Protein AF-A0A767S3N9-F1 (afdb_monomer)

Organism: Salmonella typhimurium (NCBI:txid90371)

Foldseek 3Di:
DDPDDDDQDDDAPDDDPDPDGDPVVVVCPVVSVVVVQVVCVVVVDHDDDPDDPPD

Secondary structure (DSSP, 8-state):
--S---------S--SS-SS--HHHHTTHHHHHHHHHHHHHTTT-----------

InterPro domains:
  IPR023430 Peptidase HybD-like domain superfamily [G3DSA:3.40.50.1450] (1-53)
  IPR023430 Peptidase HybD-like domain superfamily [SSF53163] (2-50)

Nearest PDB structures (foldseek):
  8psn-assembly1_B  TM=4.187E-01  e=7.708E+00  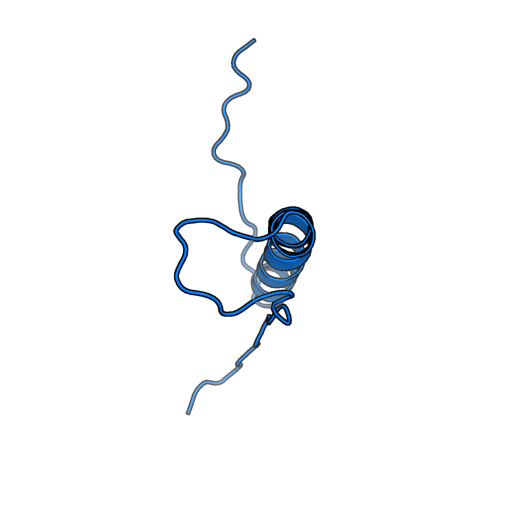Tilapia lake virus

Mean predicted aligned error: 4.96 Å

Sequence (55 aa):
FPKKLTLVGVIPQSLEPHIGLTPTVEAMIEPALEQVLAALRESGVEAIPKETAHV

Structure (mmCIF, N/CA/C/O backbone):
data_AF-A0A767S3N9-F1
#
_entry.id   AF-A0A767S3N9-F1
#
loop_
_atom_site.group_PDB
_atom_site.id
_atom_site.type_symbol
_atom_site.label_atom_id
_atom_site.label_alt_id
_atom_site.label_comp_id
_atom_site.label_asym_id
_atom_site.label_entity_id
_atom_site.label_seq_id
_atom_site.pdbx_PDB_ins_code
_atom_site.Cartn_x
_atom_site.Cartn_y
_atom_site.Cartn_z
_atom_site.occupancy
_atom_site.B_iso_or_equiv
_atom_site.auth_seq_id
_atom_site.auth_comp_id
_atom_site.auth_asym_id
_atom_site.auth_atom_id
_atom_site.pdbx_PDB_model_num
ATOM 1 N N . PHE A 1 1 ? -7.565 -15.596 12.211 1.00 84.69 1 PHE A N 1
ATOM 2 C CA . PHE A 1 1 ? -7.687 -14.908 10.908 1.00 84.69 1 PHE A CA 1
ATOM 3 C C . PHE A 1 1 ? -7.810 -13.404 11.161 1.00 84.69 1 PHE A C 1
ATOM 5 O O . PHE A 1 1 ? -8.382 -13.070 12.200 1.00 84.69 1 PHE A O 1
ATOM 12 N N . PRO A 1 2 ? -7.252 -12.505 10.325 1.00 92.56 2 PRO A N 1
ATOM 13 C CA . PRO A 1 2 ? -7.367 -11.059 10.539 1.00 92.56 2 PRO A CA 1
ATOM 14 C C . PRO A 1 2 ? -8.828 -10.593 10.514 1.00 92.56 2 PRO A C 1
ATOM 16 O O . PRO A 1 2 ? -9.627 -11.095 9.729 1.00 92.56 2 PRO A O 1
ATOM 19 N N . LYS A 1 3 ? -9.165 -9.616 11.369 1.00 92.56 3 LYS A N 1
ATOM 20 C CA . LYS A 1 3 ? -10.512 -9.017 11.420 1.00 92.56 3 LYS A CA 1
ATOM 21 C C . LYS A 1 3 ? -10.827 -8.161 10.184 1.00 92.56 3 LYS A C 1
ATOM 23 O O . LYS A 1 3 ? -11.988 -8.051 9.814 1.00 92.56 3 LYS A O 1
ATOM 28 N N . LYS A 1 4 ? -9.804 -7.569 9.561 1.00 92.81 4 LYS A N 1
ATOM 29 C CA . LYS A 1 4 ? -9.869 -6.808 8.305 1.00 92.81 4 LYS A CA 1
ATOM 30 C C . LYS A 1 4 ? -8.539 -6.990 7.568 1.00 92.81 4 LYS A C 1
ATOM 32 O O . LYS A 1 4 ? -7.491 -6.964 8.210 1.00 92.81 4 LYS A O 1
ATOM 37 N N . LEU A 1 5 ? -8.589 -7.216 6.258 1.00 95.69 5 LEU A N 1
ATOM 38 C CA . LEU A 1 5 ? -7.423 -7.370 5.384 1.00 95.69 5 LEU A CA 1
ATOM 39 C C . LEU A 1 5 ? -7.681 -6.576 4.102 1.00 95.69 5 LEU A C 1
ATOM 41 O O . LEU A 1 5 ? -8.691 -6.811 3.443 1.00 95.69 5 LEU A O 1
ATOM 45 N N . THR A 1 6 ? -6.764 -5.676 3.754 1.00 96.12 6 THR A N 1
ATOM 46 C CA . THR A 1 6 ? -6.813 -4.885 2.518 1.00 96.12 6 THR A CA 1
ATOM 47 C C . THR A 1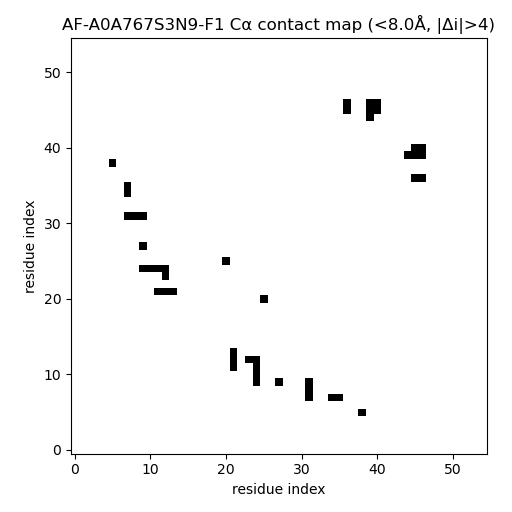 6 ? -5.549 -5.162 1.712 1.00 96.12 6 THR A C 1
ATOM 49 O O . THR A 1 6 ? -4.449 -5.087 2.257 1.00 96.12 6 THR A O 1
ATOM 52 N N . LEU A 1 7 ? -5.704 -5.491 0.428 1.00 97.38 7 LEU A N 1
ATOM 53 C CA . LEU A 1 7 ? -4.605 -5.675 -0.519 1.00 97.38 7 LEU A CA 1
ATOM 54 C C . LEU A 1 7 ? -4.600 -4.502 -1.500 1.00 97.38 7 LEU A C 1
ATOM 56 O O . LEU A 1 7 ? -5.582 -4.301 -2.209 1.00 97.38 7 LEU A O 1
ATOM 60 N N . VAL A 1 8 ? -3.484 -3.777 -1.565 1.00 96.88 8 VAL A N 1
ATOM 61 C CA . VAL A 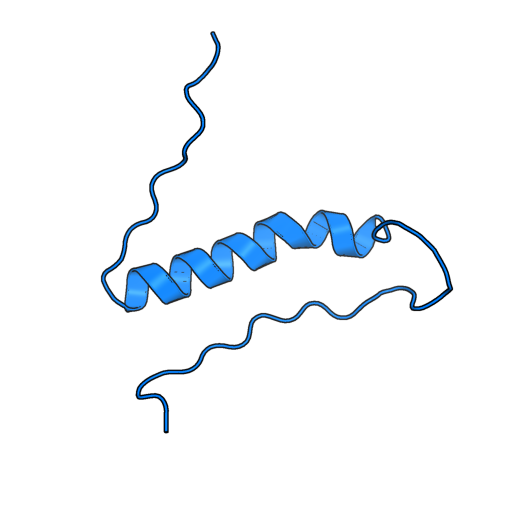1 8 ? -3.222 -2.763 -2.594 1.00 96.88 8 VAL A CA 1
ATOM 62 C C . VAL A 1 8 ? -2.096 -3.296 -3.471 1.00 96.88 8 VAL A C 1
ATOM 64 O O . VAL A 1 8 ? -0.985 -3.510 -2.992 1.00 96.88 8 VAL A O 1
ATOM 67 N N . GLY A 1 9 ? -2.399 -3.577 -4.736 1.00 96.62 9 GLY A N 1
ATOM 68 C CA . GLY A 1 9 ? -1.448 -4.140 -5.692 1.00 96.62 9 GLY A CA 1
ATOM 69 C C . GLY A 1 9 ? -1.395 -3.318 -6.974 1.00 96.62 9 GLY A C 1
ATOM 70 O O . GLY A 1 9 ? -2.422 -2.830 -7.440 1.00 96.62 9 GLY A O 1
ATOM 71 N N . VAL A 1 10 ? -0.201 -3.198 -7.553 1.00 97.06 10 VAL A N 1
ATOM 72 C CA . VAL A 1 10 ? 0.037 -2.567 -8.857 1.00 97.06 10 VAL A CA 1
ATOM 73 C C . VAL A 1 10 ? 0.592 -3.631 -9.798 1.00 97.06 10 VAL A C 1
ATOM 75 O O . VAL A 1 10 ? 1.534 -4.341 -9.447 1.00 97.06 10 VAL A O 1
ATOM 78 N N . ILE A 1 11 ? -0.005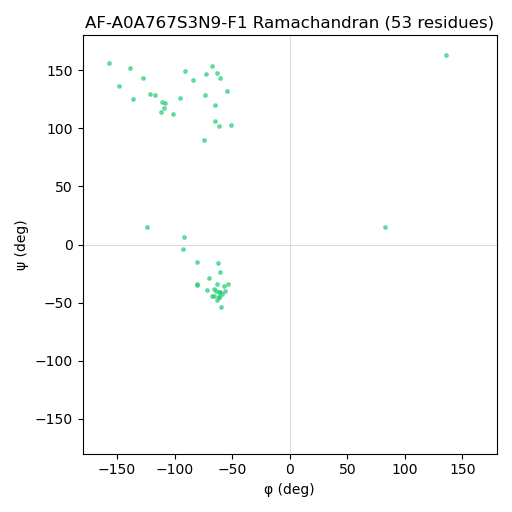 -3.769 -10.982 1.00 96.88 11 ILE A N 1
ATOM 79 C CA . ILE A 1 11 ? 0.460 -4.731 -11.988 1.00 96.88 11 ILE A CA 1
ATOM 80 C C . ILE A 1 11 ? 1.757 -4.194 -12.614 1.00 96.88 11 ILE A C 1
ATOM 82 O O . ILE A 1 11 ? 1.781 -3.041 -13.050 1.00 96.88 11 ILE A O 1
ATOM 86 N N . PRO A 1 12 ? 2.832 -4.998 -12.673 1.00 96.06 12 PRO A N 1
ATOM 87 C CA . PRO A 1 12 ? 4.100 -4.553 -13.232 1.00 96.06 12 PRO A CA 1
ATOM 88 C C . PRO A 1 12 ? 4.041 -4.440 -14.759 1.00 96.06 12 PRO A C 1
ATOM 90 O O . PRO A 1 12 ? 3.394 -5.245 -15.428 1.00 96.06 12 PRO A O 1
ATOM 93 N N . GLN A 1 13 ? 4.780 -3.475 -15.314 1.00 97.50 13 GLN A N 1
ATOM 94 C CA . GLN A 1 13 ? 4.988 -3.365 -16.762 1.00 97.50 13 GLN A CA 1
ATOM 95 C C . GLN A 1 13 ? 6.087 -4.320 -17.265 1.00 97.50 13 GLN A C 1
ATOM 97 O O . GLN A 1 13 ? 5.988 -4.834 -18.375 1.00 97.50 13 GLN A O 1
ATOM 102 N N . SER A 1 14 ? 7.126 -4.561 -16.458 1.00 96.56 14 SER A N 1
ATOM 103 C CA . SER A 1 14 ? 8.225 -5.486 -16.759 1.00 96.56 14 SER A CA 1
ATOM 104 C C . SER A 1 14 ? 8.607 -6.296 -15.517 1.00 96.56 14 SER A C 1
ATOM 106 O O . SER A 1 14 ? 8.425 -5.837 -14.389 1.00 96.56 14 SER A O 1
ATOM 108 N N . LEU A 1 15 ? 9.131 -7.502 -15.747 1.00 96.56 15 LEU A N 1
ATOM 109 C CA . LEU A 1 15 ? 9.674 -8.425 -14.741 1.00 96.56 15 LEU A CA 1
ATOM 110 C C . LEU A 1 15 ? 11.126 -8.829 -15.059 1.00 96.56 15 LEU A C 1
ATOM 112 O O . LEU A 1 15 ? 11.626 -9.829 -14.544 1.00 96.56 15 LEU A O 1
ATOM 116 N N . GLU A 1 16 ? 11.787 -8.098 -15.955 1.00 97.88 16 GLU A N 1
ATOM 117 C CA . GLU A 1 16 ? 13.162 -8.386 -16.359 1.00 97.88 16 GLU A CA 1
ATOM 118 C C . GLU A 1 16 ? 14.166 -8.154 -15.214 1.00 97.88 16 GLU A C 1
ATOM 120 O O . GLU A 1 16 ? 13.921 -7.326 -14.333 1.00 97.88 16 GLU A O 1
ATOM 125 N N . PRO A 1 17 ? 15.325 -8.844 -15.218 1.00 97.00 17 PRO A N 1
ATOM 126 C CA . PRO A 1 17 ? 16.376 -8.608 -14.231 1.00 97.00 17 PRO A CA 1
ATOM 127 C C . PRO A 1 17 ? 16.918 -7.168 -14.296 1.00 97.00 17 PRO A C 1
ATOM 129 O O . PRO A 1 17 ? 17.727 -6.833 -15.160 1.00 97.00 17 PRO A O 1
ATOM 132 N N . HIS A 1 18 ? 16.487 -6.313 -13.367 1.00 95.94 18 HIS A N 1
ATOM 133 C CA . HIS A 1 18 ? 16.890 -4.909 -13.272 1.00 95.94 18 HIS A CA 1
ATOM 134 C C . HIS A 1 18 ? 16.692 -4.369 -11.843 1.00 95.94 18 HIS A C 1
ATOM 136 O O . HIS A 1 18 ? 15.873 -4.887 -11.086 1.00 95.94 18 HIS A O 1
ATOM 142 N N . ILE A 1 19 ? 17.437 -3.320 -11.470 1.00 96.00 19 ILE A N 1
ATOM 143 C CA . ILE A 1 19 ? 17.211 -2.565 -10.229 1.00 96.00 19 ILE A CA 1
ATOM 144 C C . ILE A 1 19 ? 16.474 -1.281 -10.583 1.00 96.00 19 ILE A C 1
ATOM 146 O O . ILE A 1 19 ? 17.061 -0.386 -11.182 1.00 96.00 19 ILE A O 1
ATOM 150 N N . GLY A 1 20 ? 15.223 -1.179 -10.151 1.00 95.81 20 GLY A N 1
ATOM 151 C CA . GLY A 1 20 ? 14.391 -0.003 -10.373 1.00 95.81 20 GLY A CA 1
ATOM 152 C C . GLY A 1 20 ? 12.987 -0.387 -10.813 1.00 95.81 20 GLY A C 1
ATOM 153 O O . GLY A 1 20 ? 12.735 -1.519 -11.229 1.00 95.81 20 GLY A O 1
ATOM 154 N N . LEU A 1 21 ? 12.067 0.566 -10.701 1.00 97.12 21 LEU A N 1
ATOM 155 C CA . LEU A 1 21 ? 10.720 0.431 -11.237 1.00 97.12 21 LEU A CA 1
ATOM 156 C C . LEU A 1 21 ? 10.685 0.982 -12.658 1.00 97.12 21 LEU A C 1
ATOM 158 O O . LEU A 1 21 ? 11.395 1.922 -13.004 1.00 97.12 21 LEU A O 1
ATOM 162 N N . THR A 1 22 ? 9.814 0.418 -13.487 1.00 97.56 22 THR A N 1
ATOM 163 C CA . THR A 1 22 ? 9.456 1.064 -14.752 1.00 97.56 22 THR A CA 1
ATOM 164 C C . THR A 1 22 ? 8.762 2.402 -14.467 1.00 97.56 22 THR A C 1
ATOM 166 O O . THR A 1 22 ? 7.979 2.438 -13.510 1.00 97.56 22 THR A O 1
ATOM 169 N N . PRO A 1 23 ? 8.905 3.437 -15.317 1.00 97.06 23 PRO A N 1
ATOM 170 C CA . PRO A 1 23 ? 8.269 4.742 -15.096 1.00 97.06 23 PRO A CA 1
ATOM 171 C C . PRO A 1 23 ? 6.755 4.657 -14.864 1.00 97.06 23 PRO A C 1
ATOM 173 O O . PRO A 1 23 ? 6.193 5.395 -14.060 1.00 97.06 23 PRO A O 1
ATOM 176 N N . THR A 1 24 ? 6.086 3.705 -15.525 1.00 95.62 24 THR A N 1
ATOM 177 C CA . THR A 1 24 ? 4.651 3.460 -15.344 1.00 95.62 24 THR A CA 1
ATOM 178 C C . THR A 1 24 ? 4.302 2.997 -13.929 1.00 95.62 24 THR A C 1
ATOM 180 O O . THR A 1 24 ? 3.295 3.431 -13.391 1.00 95.62 24 THR A O 1
ATOM 183 N N . VAL A 1 25 ? 5.115 2.134 -13.314 1.00 96.25 25 VAL A N 1
ATOM 184 C CA . VAL A 1 25 ? 4.885 1.635 -11.944 1.00 96.25 25 VAL A CA 1
ATOM 185 C C . VAL A 1 25 ? 5.357 2.648 -10.904 1.00 96.25 25 VAL A C 1
ATOM 187 O O . VAL A 1 25 ? 4.715 2.795 -9.870 1.00 96.25 25 VAL A O 1
ATOM 190 N N . GLU A 1 26 ? 6.435 3.379 -11.179 1.00 97.38 26 GLU A N 1
ATOM 191 C CA . GLU A 1 26 ? 6.907 4.460 -10.309 1.00 97.38 26 GLU A CA 1
ATOM 192 C C . GLU A 1 26 ? 5.836 5.547 -10.129 1.00 97.38 26 GLU A C 1
ATOM 194 O O . GLU A 1 26 ? 5.537 5.944 -9.005 1.00 97.38 26 GLU A O 1
ATOM 199 N N . ALA A 1 27 ? 5.147 5.927 -11.211 1.00 96.75 27 ALA A N 1
ATOM 200 C CA . ALA A 1 27 ? 4.014 6.854 -11.156 1.00 96.75 27 ALA A CA 1
ATOM 201 C C . ALA A 1 27 ? 2.817 6.339 -10.325 1.00 96.75 27 ALA A C 1
ATOM 203 O O . ALA A 1 27 ? 1.947 7.125 -9.951 1.00 96.75 27 ALA A O 1
ATOM 204 N N . MET A 1 28 ? 2.757 5.036 -10.025 1.00 97.44 28 MET A N 1
ATOM 205 C CA . MET A 1 28 ? 1.690 4.420 -9.228 1.00 97.44 28 MET A CA 1
ATOM 206 C C . MET A 1 28 ? 2.007 4.344 -7.731 1.00 97.44 28 MET A C 1
ATOM 208 O O . MET A 1 28 ? 1.131 3.934 -6.967 1.00 97.44 28 MET A O 1
ATOM 212 N N . ILE A 1 29 ? 3.206 4.749 -7.296 1.00 96.25 29 ILE A N 1
ATOM 213 C CA . ILE A 1 29 ? 3.590 4.728 -5.877 1.00 96.25 29 ILE A CA 1
ATOM 214 C C . ILE A 1 29 ? 2.650 5.609 -5.051 1.00 96.25 29 ILE A C 1
ATOM 216 O O . ILE A 1 29 ? 2.042 5.111 -4.105 1.00 96.25 29 ILE A O 1
ATOM 220 N N . GLU A 1 30 ? 2.481 6.879 -5.430 1.00 96.31 30 GLU A N 1
ATOM 221 C CA . GLU A 1 30 ? 1.624 7.811 -4.683 1.00 96.31 30 GLU A CA 1
ATOM 222 C C . GLU A 1 30 ? 0.146 7.376 -4.678 1.00 96.31 30 GLU A C 1
ATOM 224 O O . GLU A 1 30 ? -0.425 7.237 -3.594 1.00 96.31 30 GLU A O 1
ATOM 229 N N . PRO A 1 31 ? -0.474 7.007 -5.821 1.00 97.31 31 PRO A N 1
ATOM 230 C CA . PRO A 1 31 ? -1.833 6.458 -5.820 1.00 97.31 31 PRO A CA 1
ATOM 231 C C . PRO A 1 31 ? -2.010 5.201 -4.956 1.00 97.31 31 PRO A C 1
ATOM 233 O O . PRO A 1 31 ? -3.072 4.986 -4.366 1.0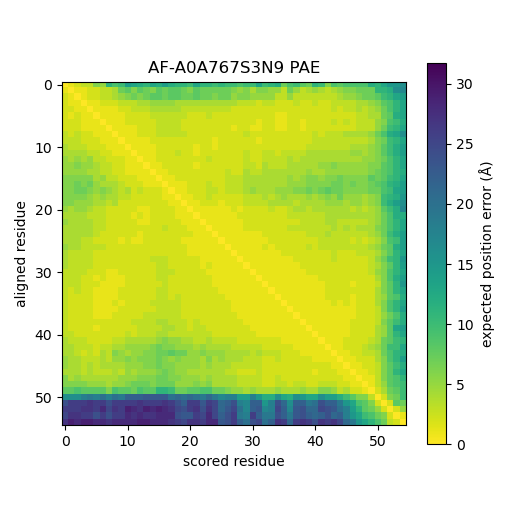0 97.31 31 PRO A O 1
ATOM 236 N N . ALA A 1 32 ? -1.001 4.327 -4.893 1.00 97.38 32 ALA A N 1
ATOM 237 C CA . ALA A 1 32 ? -1.050 3.144 -4.040 1.00 97.38 32 ALA A CA 1
ATOM 238 C C . ALA A 1 32 ? -0.923 3.519 -2.555 1.00 97.38 32 ALA A C 1
ATOM 240 O O . ALA A 1 32 ? -1.636 2.961 -1.716 1.00 97.38 32 ALA A O 1
ATOM 241 N N . LEU A 1 33 ? -0.064 4.488 -2.227 1.00 97.00 33 LEU A N 1
ATOM 242 C CA . LEU A 1 33 ? 0.087 5.010 -0.872 1.00 97.00 33 LEU A CA 1
ATOM 243 C C . LEU A 1 33 ? -1.218 5.643 -0.372 1.00 97.00 33 LEU A C 1
AT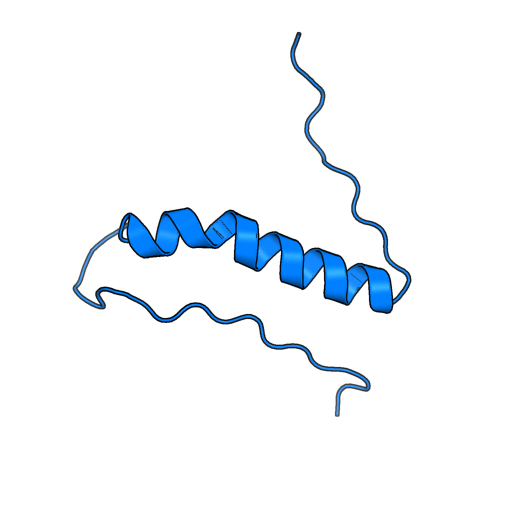OM 245 O O . LEU A 1 33 ? -1.660 5.326 0.733 1.00 97.00 33 LEU A O 1
ATOM 249 N N . GLU A 1 34 ? -1.885 6.454 -1.194 1.00 97.25 34 GLU A N 1
ATOM 250 C CA . GLU A 1 34 ? -3.182 7.058 -0.866 1.00 97.25 34 GLU A CA 1
ATOM 251 C C . GLU A 1 34 ? -4.245 6.010 -0.499 1.00 97.25 34 GLU A C 1
ATOM 253 O O . GLU A 1 34 ? -4.993 6.193 0.466 1.00 97.25 34 GLU A O 1
ATOM 258 N N . GLN A 1 35 ? -4.282 4.874 -1.203 1.00 97.75 35 GLN A N 1
ATOM 259 C CA . GLN A 1 35 ? -5.205 3.778 -0.885 1.00 97.75 35 GLN A CA 1
ATOM 260 C C . GLN A 1 35 ? -4.899 3.130 0.470 1.00 97.75 35 GLN A C 1
ATOM 262 O O . GLN A 1 35 ? -5.817 2.796 1.224 1.00 97.75 35 GLN A O 1
ATOM 267 N N . VAL A 1 36 ? -3.617 2.979 0.816 1.00 97.00 36 VAL A N 1
ATOM 268 C CA . VAL A 1 36 ? -3.212 2.477 2.138 1.00 97.00 36 VAL A CA 1
ATOM 269 C C . VAL A 1 36 ? -3.608 3.471 3.231 1.00 97.00 36 VAL A C 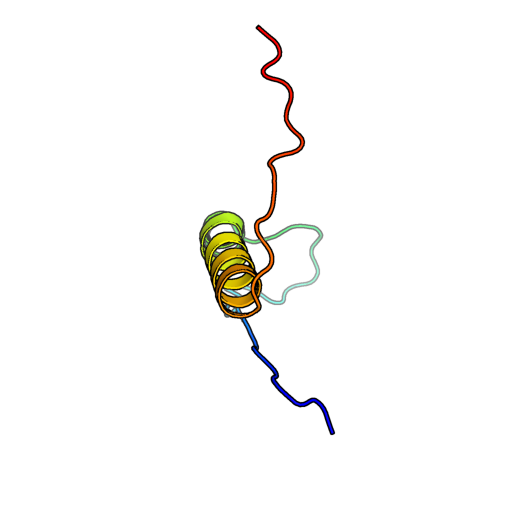1
ATOM 271 O O . VAL A 1 36 ? -4.175 3.067 4.248 1.00 97.00 36 VAL A O 1
ATOM 274 N N . LEU A 1 37 ? -3.376 4.769 3.014 1.00 97.31 37 LEU A N 1
ATOM 275 C CA . LEU A 1 37 ? -3.775 5.831 3.941 1.00 97.31 37 LEU A CA 1
ATOM 276 C C . LEU A 1 37 ? -5.293 5.864 4.152 1.00 97.31 37 LEU A C 1
ATOM 278 O O . LEU A 1 37 ? -5.756 5.995 5.286 1.00 97.31 37 LEU A O 1
ATOM 282 N N . ALA A 1 38 ? -6.076 5.673 3.090 1.00 97.12 38 ALA A N 1
ATOM 283 C CA . ALA A 1 38 ? -7.526 5.553 3.189 1.00 97.12 38 ALA A CA 1
ATOM 284 C C . ALA A 1 38 ? -7.945 4.337 4.037 1.00 97.12 38 ALA A C 1
ATOM 286 O O . ALA A 1 38 ? -8.767 4.475 4.944 1.00 97.12 38 ALA A O 1
ATOM 287 N N . ALA A 1 39 ? -7.331 3.168 3.822 1.00 96.44 39 ALA A N 1
ATOM 288 C CA . ALA A 1 39 ? -7.618 1.965 4.608 1.00 96.44 39 ALA A CA 1
ATOM 289 C C . ALA A 1 39 ? -7.253 2.117 6.102 1.00 96.44 39 ALA A C 1
ATOM 291 O O . ALA A 1 39 ? -7.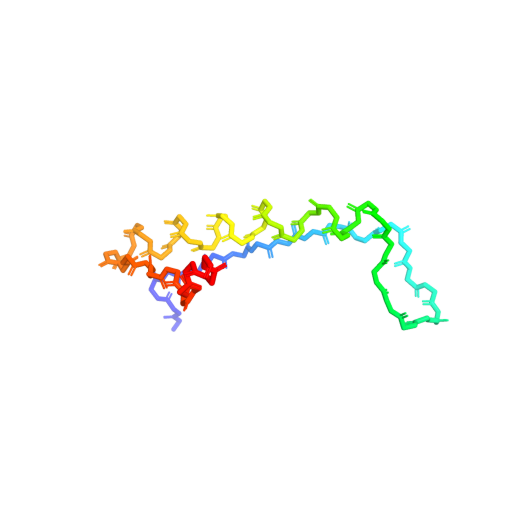942 1.577 6.980 1.00 96.44 39 ALA A O 1
ATOM 292 N N . LEU A 1 40 ? -6.188 2.869 6.401 1.00 96.00 40 LEU A N 1
ATOM 293 C CA . LEU A 1 40 ? -5.803 3.234 7.766 1.00 96.00 40 LEU A CA 1
ATOM 294 C C . LEU A 1 40 ? -6.822 4.188 8.401 1.00 96.00 40 LEU A C 1
ATOM 296 O O . LEU A 1 40 ? -7.262 3.936 9.526 1.00 96.00 40 LEU A O 1
ATOM 300 N N . ARG A 1 41 ? -7.277 5.206 7.660 1.00 96.56 41 ARG A N 1
ATOM 301 C CA . ARG A 1 41 ? -8.302 6.154 8.124 1.00 96.56 41 ARG A CA 1
ATOM 302 C C . ARG A 1 41 ? -9.626 5.464 8.432 1.00 96.56 41 ARG A C 1
ATOM 304 O O . ARG A 1 41 ? -10.224 5.729 9.471 1.00 96.56 41 ARG A O 1
ATOM 311 N N . GLU A 1 42 ? -10.048 4.511 7.603 1.00 95.38 42 GLU A N 1
ATOM 312 C CA . GLU A 1 42 ? -11.221 3.665 7.886 1.00 95.38 42 GLU A CA 1
ATOM 313 C C . GLU A 1 42 ? -11.075 2.838 9.171 1.00 95.38 42 GLU A C 1
ATOM 315 O O . GLU A 1 42 ? -12.068 2.406 9.754 1.00 95.38 42 GLU A O 1
ATOM 320 N N . SER A 1 43 ? -9.839 2.586 9.599 1.00 94.44 43 SER A N 1
ATOM 321 C CA . SER A 1 43 ? -9.522 1.890 10.848 1.00 94.44 43 SER A CA 1
ATOM 322 C C . SER A 1 43 ? -9.332 2.857 12.027 1.00 94.44 43 SER A C 1
ATOM 324 O O . SER A 1 43 ? -8.964 2.421 13.117 1.00 94.44 43 SER A O 1
ATOM 326 N N . GLY A 1 44 ? -9.591 4.155 11.825 1.00 95.69 44 GLY A N 1
ATOM 327 C CA . GLY A 1 44 ? -9.477 5.208 12.835 1.00 95.69 44 GLY A CA 1
ATOM 328 C C . GLY A 1 44 ? -8.062 5.758 13.030 1.00 95.69 44 GLY A C 1
ATOM 329 O O . GLY A 1 44 ? -7.811 6.415 14.037 1.00 95.69 44 GLY A O 1
ATOM 330 N N . VAL A 1 45 ? -7.135 5.482 12.107 1.00 96.19 45 VAL A N 1
ATOM 331 C CA . VAL A 1 45 ? -5.740 5.939 12.179 1.00 96.19 45 VAL A CA 1
ATOM 332 C C . VAL A 1 45 ? -5.494 7.014 11.124 1.00 96.19 45 VAL A C 1
ATOM 334 O O . VAL A 1 45 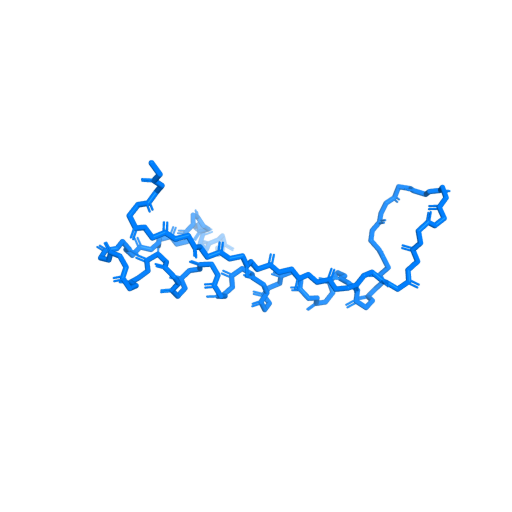? -5.570 6.735 9.931 1.00 96.19 45 VAL A O 1
ATOM 337 N N . GLU A 1 46 ? -5.153 8.228 11.556 1.00 95.12 46 GLU A N 1
ATOM 338 C CA . GLU A 1 46 ? -4.738 9.314 10.661 1.00 95.12 46 GLU A CA 1
ATOM 339 C C . GLU A 1 46 ? -3.205 9.353 10.578 1.00 95.12 46 GLU A C 1
ATOM 341 O O . GLU A 1 46 ? -2.520 9.410 11.603 1.00 95.12 46 GLU A O 1
ATOM 346 N N . ALA A 1 47 ? -2.655 9.303 9.365 1.00 94.38 47 ALA A N 1
ATOM 347 C CA . ALA A 1 47 ? -1.218 9.439 9.157 1.00 94.38 47 ALA A CA 1
ATOM 348 C C . ALA A 1 47 ? -0.823 10.917 9.102 1.00 94.38 47 ALA A C 1
ATOM 350 O O . ALA A 1 47 ? -1.518 11.734 8.501 1.00 94.38 47 ALA A O 1
ATOM 351 N N . ILE A 1 48 ? 0.324 11.248 9.688 1.00 93.94 48 ILE A N 1
ATOM 352 C CA . ILE A 1 48 ? 0.876 12.602 9.670 1.00 93.94 48 ILE A CA 1
ATOM 353 C C . ILE A 1 48 ? 2.129 12.580 8.786 1.00 93.94 48 ILE A C 1
ATOM 355 O O . ILE A 1 48 ? 3.038 11.792 9.073 1.00 93.94 48 ILE A O 1
ATOM 359 N N . PRO A 1 49 ? 2.204 13.410 7.728 1.00 91.19 49 PRO A N 1
ATOM 360 C CA . PRO A 1 49 ? 3.415 13.552 6.930 1.00 91.19 49 PRO A CA 1
ATOM 361 C C . PRO A 1 49 ? 4.607 13.917 7.817 1.00 91.19 49 PRO A C 1
ATOM 363 O O . PRO A 1 49 ? 4.521 14.809 8.660 1.00 91.19 49 PRO A O 1
ATOM 366 N N . LYS A 1 50 ? 5.728 13.215 7.636 1.00 88.50 50 LYS A N 1
ATOM 367 C CA . LYS A 1 50 ? 6.956 13.470 8.406 1.00 88.50 50 LYS A CA 1
ATOM 368 C C . LYS A 1 50 ? 7.752 14.662 7.864 1.00 88.50 50 LYS A C 1
ATOM 370 O O . LYS A 1 50 ? 8.649 15.157 8.541 1.00 88.50 50 LYS A O 1
ATOM 375 N N . GLU A 1 51 ? 7.454 15.105 6.650 1.00 79.81 51 GLU A N 1
ATOM 376 C CA . GLU A 1 51 ? 8.146 16.217 6.013 1.00 79.81 51 GLU A CA 1
ATOM 377 C C . GLU A 1 51 ? 7.892 17.512 6.791 1.00 79.81 51 GLU A C 1
ATOM 379 O O . GLU A 1 51 ? 6.821 18.112 6.741 1.00 79.81 51 GLU A O 1
ATOM 384 N N . THR A 1 52 ? 8.909 17.965 7.523 1.00 58.44 52 THR A N 1
ATOM 385 C CA . THR A 1 52 ? 9.050 19.384 7.830 1.00 58.44 52 THR A CA 1
ATOM 386 C C . THR A 1 52 ? 9.296 20.086 6.506 1.00 58.44 52 THR A C 1
ATOM 388 O O . THR A 1 52 ? 10.285 19.772 5.846 1.00 58.44 52 THR A O 1
ATOM 391 N N . ALA A 1 53 ? 8.427 21.021 6.119 1.00 54.34 53 ALA A N 1
ATOM 392 C CA . ALA A 1 53 ? 8.716 21.949 5.035 1.00 54.34 53 ALA A CA 1
ATOM 393 C C . ALA A 1 53 ? 10.083 22.595 5.317 1.00 54.34 53 ALA A C 1
ATOM 395 O O . ALA A 1 53 ? 10.209 23.434 6.209 1.00 54.34 53 ALA A O 1
ATOM 396 N N . HIS A 1 54 ? 11.125 22.146 4.620 1.00 48.62 54 HIS A N 1
ATOM 397 C CA . HIS A 1 54 ? 12.386 22.863 4.567 1.00 48.62 54 HIS A CA 1
ATOM 398 C C . HIS A 1 54 ? 12.138 24.055 3.645 1.00 48.62 54 HIS A C 1
ATOM 400 O O . HIS A 1 54 ? 12.217 23.930 2.425 1.00 48.62 54 HIS A O 1
ATOM 406 N N . VAL A 1 55 ? 11.707 25.160 4.258 1.00 44.41 55 VAL A N 1
ATOM 407 C CA . VAL A 1 55 ? 11.703 26.501 3.662 1.00 44.41 55 VAL A CA 1
ATOM 408 C C . VAL A 1 55 ? 13.123 27.045 3.689 1.00 44.41 55 VAL A C 1
ATOM 410 O O . VAL A 1 55 ? 13.783 26.874 4.741 1.00 44.41 55 VAL A O 1
#

Solvent-accessible surface area (backbone atoms only — not comparable to full-atom values): 3976 Å² total; per-residue (Å²): 130,80,96,74,88,86,88,87,85,80,83,74,91,73,86,70,98,70,92,77,70,57,71,76,50,53,70,41,48,62,66,50,49,52,55,52,52,49,58,36,41,78,71,74,42,81,86,75,83,82,76,70,84,85,123

Radius of gyration: 15.11 Å; Cα contacts (8 Å, |Δi|>4): 23; chains: 1; bounding box: 28×41×30 Å

pLDDT: mean 92.25, std 11.93, range [44.41, 97.88]